Protein AF-A0A547L8T6-F1 (afdb_monomer)

Structure (mmCIF, N/CA/C/O backbone):
data_AF-A0A547L8T6-F1
#
_entry.id   AF-A0A547L8T6-F1
#
loop_
_atom_site.group_PDB
_atom_site.id
_atom_site.type_symbol
_atom_site.label_atom_id
_atom_site.label_alt_id
_atom_site.label_comp_id
_atom_site.label_asym_id
_atom_site.label_entity_id
_atom_site.label_seq_id
_atom_site.pdbx_PDB_ins_code
_atom_site.Cartn_x
_atom_site.Cartn_y
_atom_site.Cartn_z
_atom_site.occupancy
_atom_site.B_iso_or_equiv
_atom_site.auth_seq_id
_atom_site.auth_comp_id
_atom_site.auth_asym_id
_atom_site.auth_atom_id
_atom_site.pdbx_PDB_model_num
ATOM 1 N N . MET A 1 1 ? -23.015 3.301 22.482 1.00 62.00 1 MET A N 1
ATOM 2 C CA . MET A 1 1 ? -23.152 2.912 21.057 1.00 62.00 1 MET A CA 1
ATOM 3 C C . MET A 1 1 ? -22.030 3.479 20.185 1.00 62.00 1 MET A C 1
ATOM 5 O O . MET A 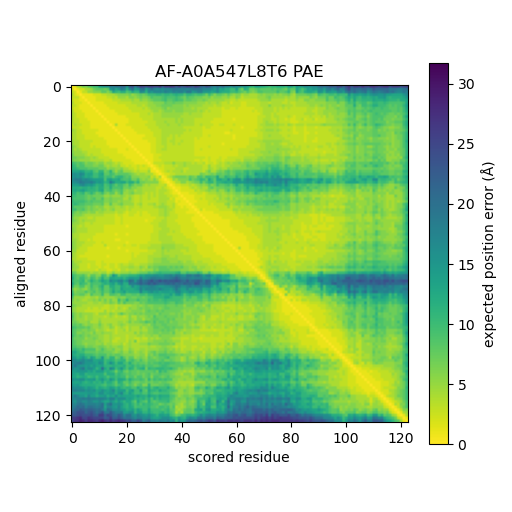1 1 ? -21.343 2.692 19.552 1.00 62.00 1 MET A O 1
ATOM 9 N N . GLN A 1 2 ? -21.755 4.789 20.212 1.00 71.31 2 GLN A N 1
ATOM 10 C CA . GLN A 1 2 ? -20.712 5.435 19.387 1.00 71.31 2 GLN A CA 1
ATOM 11 C C . GLN A 1 2 ? -19.303 4.807 19.501 1.00 71.31 2 GLN A C 1
ATOM 13 O O . GLN A 1 2 ? -18.630 4.615 18.495 1.00 71.31 2 GLN A O 1
ATOM 18 N N . SER A 1 3 ? -18.878 4.412 20.707 1.00 75.69 3 SER A N 1
ATOM 19 C CA . SER A 1 3 ? -17.583 3.739 20.931 1.00 75.69 3 SER A CA 1
ATOM 20 C C . SER A 1 3 ? -17.483 2.360 20.249 1.00 75.69 3 SER A C 1
ATOM 22 O O . SER A 1 3 ? -16.426 2.009 19.729 1.00 75.69 3 SER A O 1
ATOM 24 N N . ILE A 1 4 ? -18.587 1.604 20.189 1.00 82.12 4 ILE A N 1
ATOM 25 C CA . ILE A 1 4 ? -18.638 0.281 19.547 1.00 82.12 4 ILE A CA 1
ATOM 26 C C . ILE A 1 4 ? -18.572 0.443 18.028 1.00 82.12 4 ILE A C 1
ATOM 28 O O . ILE A 1 4 ? -17.769 -0.220 17.383 1.00 82.12 4 ILE A O 1
ATOM 32 N N . VAL A 1 5 ? -19.349 1.377 17.471 1.00 84.81 5 VAL A N 1
ATOM 33 C CA . VAL A 1 5 ? -19.345 1.675 16.028 1.00 84.81 5 VAL A CA 1
ATOM 34 C C . VAL A 1 5 ? -17.949 2.083 15.557 1.00 84.81 5 VAL A C 1
ATOM 36 O O . VAL A 1 5 ? -17.463 1.570 14.555 1.00 84.81 5 VAL A O 1
ATOM 39 N N . LEU A 1 6 ? -17.259 2.943 16.313 1.00 84.75 6 LEU A N 1
ATOM 40 C CA . LEU A 1 6 ? -15.897 3.364 15.975 1.00 84.75 6 LEU A CA 1
ATOM 41 C C . LEU A 1 6 ? -14.875 2.227 16.054 1.00 84.75 6 LEU A C 1
ATOM 43 O O . LEU A 1 6 ? -13.965 2.171 15.232 1.00 84.75 6 LEU A O 1
ATOM 47 N N . ARG A 1 7 ? -15.029 1.301 17.007 1.00 85.06 7 ARG A N 1
ATOM 48 C CA . ARG A 1 7 ? -14.193 0.094 17.078 1.00 85.06 7 ARG A CA 1
ATOM 49 C C . ARG A 1 7 ? -14.421 -0.820 15.882 1.00 85.06 7 ARG A C 1
ATOM 51 O O . ARG A 1 7 ? -13.451 -1.267 15.284 1.00 85.06 7 ARG A O 1
ATOM 58 N N . VAL A 1 8 ? -15.678 -1.055 15.510 1.00 88.75 8 VAL A N 1
ATOM 59 C CA . VAL A 1 8 ? -16.020 -1.855 14.325 1.00 88.75 8 VAL A CA 1
ATOM 60 C C . VAL A 1 8 ? -15.450 -1.209 13.063 1.00 88.75 8 VAL A C 1
ATOM 62 O O . VAL A 1 8 ? -14.827 -1.903 12.270 1.00 88.75 8 VAL A O 1
ATOM 65 N N . ALA A 1 9 ? -15.572 0.112 12.908 1.00 88.38 9 ALA A N 1
ATOM 66 C CA . ALA A 1 9 ? -14.989 0.834 11.778 1.00 88.38 9 ALA A CA 1
ATOM 67 C C . ALA A 1 9 ? -13.454 0.712 11.731 1.00 88.38 9 ALA A C 1
ATOM 69 O O . ALA A 1 9 ? -12.890 0.454 10.670 1.00 88.38 9 ALA A O 1
ATOM 70 N N . ALA A 1 10 ? -12.778 0.839 12.878 1.00 88.06 10 ALA A N 1
ATOM 71 C CA . ALA A 1 10 ? -11.328 0.667 12.971 1.00 88.06 10 ALA A CA 1
ATOM 72 C C . ALA A 1 10 ? -10.890 -0.756 12.590 1.00 88.06 10 ALA A C 1
ATOM 74 O O . ALA A 1 10 ? -9.929 -0.925 11.845 1.00 88.06 10 ALA A O 1
ATOM 75 N N . LEU A 1 11 ? -11.611 -1.775 13.071 1.00 91.31 11 LEU A N 1
ATOM 76 C CA . LEU A 1 11 ? -11.340 -3.178 12.750 1.00 91.31 11 LEU A CA 1
ATOM 77 C C . LEU A 1 11 ? -11.638 -3.502 11.283 1.00 91.31 11 LEU A C 1
ATOM 79 O O . LEU A 1 11 ? -10.874 -4.232 10.660 1.00 91.31 11 LEU A O 1
ATOM 83 N N . ALA A 1 12 ? -12.701 -2.933 10.715 1.00 93.06 12 ALA A N 1
ATOM 84 C CA . ALA A 1 12 ? -13.013 -3.073 9.297 1.00 93.06 12 ALA A CA 1
ATOM 85 C C . ALA A 1 12 ? -11.906 -2.462 8.425 1.00 93.06 12 ALA A C 1
ATOM 87 O O . ALA A 1 12 ? -11.436 -3.106 7.489 1.00 93.06 12 ALA A O 1
ATOM 88 N N . TRP A 1 13 ? -11.431 -1.260 8.770 1.00 92.56 13 TRP A N 1
ATOM 89 C CA . TRP A 1 13 ? -10.307 -0.628 8.077 1.00 92.56 13 TRP A CA 1
ATOM 90 C C . TRP A 1 13 ? -9.004 -1.420 8.229 1.00 92.56 13 TRP A C 1
ATOM 92 O O . TRP A 1 13 ? -8.256 -1.574 7.261 1.00 92.56 13 TRP A O 1
ATOM 102 N N . ALA A 1 14 ? -8.744 -1.959 9.423 1.00 92.69 14 ALA A N 1
ATOM 103 C CA . ALA A 1 14 ? -7.605 -2.832 9.672 1.00 92.69 14 ALA A CA 1
ATOM 104 C C . ALA A 1 14 ? -7.661 -4.086 8.791 1.00 92.69 14 ALA A C 1
ATOM 106 O O . ALA A 1 14 ? -6.695 -4.384 8.095 1.00 92.69 14 ALA A O 1
ATOM 107 N N . GLY A 1 15 ? -8.806 -4.775 8.769 1.00 93.12 15 GLY A N 1
ATOM 108 C CA . GLY A 1 15 ? -9.024 -5.954 7.934 1.00 93.12 15 GLY A CA 1
ATOM 109 C C . GLY A 1 15 ? -8.835 -5.656 6.448 1.00 93.12 15 GLY A C 1
ATOM 110 O O . GLY A 1 15 ? -8.110 -6.381 5.773 1.00 93.12 15 GLY A O 1
ATOM 111 N N . LEU A 1 16 ? -9.406 -4.551 5.957 1.00 94.12 16 LEU A N 1
ATOM 112 C CA . LEU A 1 16 ? -9.233 -4.113 4.572 1.00 94.12 16 LEU A CA 1
ATOM 113 C C . LEU A 1 16 ? -7.762 -3.819 4.243 1.00 94.12 16 LEU A C 1
ATOM 115 O O . LEU A 1 16 ? -7.265 -4.279 3.220 1.00 94.12 16 LEU A O 1
ATOM 119 N N . SER A 1 17 ? -7.057 -3.090 5.113 1.00 91.62 17 SER A N 1
ATOM 120 C CA . SER A 1 17 ? -5.642 -2.747 4.911 1.00 91.62 17 SER A CA 1
ATOM 121 C C . SER A 1 17 ? -4.757 -3.996 4.880 1.00 91.62 17 SER A C 1
ATOM 123 O O . SER A 1 17 ? -3.884 -4.115 4.026 1.00 91.62 17 SER A O 1
ATOM 125 N N . LEU A 1 18 ? -5.003 -4.956 5.777 1.00 93.62 18 LEU A N 1
ATOM 126 C CA . LEU A 1 18 ? -4.267 -6.222 5.807 1.00 93.62 18 LEU A CA 1
ATOM 127 C C . LEU A 1 18 ? -4.545 -7.068 4.561 1.00 93.62 18 LEU A C 1
ATOM 129 O O . LEU A 1 18 ? -3.608 -7.602 3.973 1.00 93.62 18 LEU A O 1
ATOM 133 N N . LEU A 1 19 ? -5.809 -7.159 4.135 1.00 95.56 19 LEU A N 1
ATOM 134 C CA . LEU A 1 19 ? -6.187 -7.885 2.922 1.00 95.56 19 LEU A CA 1
ATOM 135 C C . LEU A 1 19 ? -5.522 -7.278 1.680 1.00 95.56 19 LEU A C 1
ATOM 137 O O . LEU A 1 19 ? -4.939 -8.010 0.884 1.00 95.56 19 LEU A O 1
ATOM 141 N N . LEU A 1 20 ? -5.573 -5.949 1.539 1.00 92.62 20 LEU A N 1
ATOM 142 C CA . LEU A 1 20 ? -4.917 -5.232 0.444 1.00 92.62 20 LEU A CA 1
ATOM 143 C C . LEU A 1 20 ? -3.407 -5.453 0.460 1.00 92.62 20 LEU A C 1
ATOM 145 O O . LEU A 1 20 ? -2.839 -5.769 -0.579 1.00 92.62 20 LEU A O 1
ATOM 149 N N . ALA A 1 21 ? -2.765 -5.352 1.625 1.00 92.75 21 ALA A N 1
ATOM 150 C CA . ALA A 1 21 ? -1.333 -5.596 1.742 1.00 92.75 21 ALA A CA 1
ATOM 151 C C . ALA A 1 21 ? -0.961 -7.016 1.289 1.00 92.75 21 ALA A C 1
ATOM 153 O O . ALA A 1 21 ? -0.033 -7.173 0.500 1.00 92.75 21 ALA A O 1
ATOM 154 N N . VAL A 1 22 ? -1.701 -8.039 1.733 1.00 93.94 22 VAL A N 1
ATOM 155 C CA . VAL A 1 22 ? -1.477 -9.431 1.306 1.00 93.94 22 VAL A CA 1
ATOM 156 C C . VAL A 1 22 ? -1.643 -9.570 -0.204 1.00 93.94 22 VAL A C 1
ATOM 158 O O . VAL A 1 22 ? -0.756 -10.113 -0.858 1.00 93.94 22 VAL A O 1
ATOM 161 N N . LEU A 1 23 ? -2.735 -9.045 -0.763 1.00 93.44 23 LEU A N 1
ATOM 162 C CA . LEU A 1 23 ? -2.994 -9.098 -2.202 1.00 93.44 23 LEU A CA 1
ATOM 163 C C . LEU A 1 23 ? -1.867 -8.422 -2.995 1.00 93.44 23 LEU A C 1
ATOM 165 O O . LEU A 1 23 ? -1.379 -8.975 -3.977 1.00 93.44 23 LEU A O 1
ATOM 169 N N . TRP A 1 24 ? -1.383 -7.274 -2.521 1.00 91.56 24 TRP A N 1
ATOM 170 C CA . TRP A 1 24 ? -0.288 -6.558 -3.167 1.00 91.56 24 TRP A CA 1
ATOM 171 C C . TRP A 1 24 ? 1.047 -7.288 -3.076 1.00 91.56 24 TRP A C 1
ATOM 173 O O . TRP A 1 24 ? 1.789 -7.297 -4.056 1.00 91.56 24 TRP A O 1
ATOM 183 N N . PHE A 1 25 ? 1.356 -7.920 -1.943 1.00 91.25 25 PHE A N 1
ATOM 184 C CA . PHE A 1 25 ? 2.562 -8.737 -1.807 1.00 91.25 25 PHE A CA 1
ATOM 185 C C . PHE A 1 25 ? 2.525 -9.976 -2.699 1.00 91.25 25 PHE A C 1
ATOM 187 O O . PHE A 1 25 ? 3.554 -10.316 -3.278 1.00 91.25 25 PHE A O 1
ATOM 194 N N . VAL A 1 26 ? 1.365 -10.627 -2.835 1.00 91.69 26 VAL A N 1
ATOM 195 C CA . VAL A 1 26 ? 1.201 -11.767 -3.748 1.00 91.69 26 VAL A CA 1
ATOM 196 C C . VAL A 1 26 ? 1.461 -11.325 -5.182 1.00 91.69 26 VAL A C 1
ATOM 198 O O . VAL A 1 26 ? 2.289 -11.925 -5.855 1.00 91.69 26 VAL A O 1
ATOM 201 N N . GLU A 1 27 ? 0.825 -10.248 -5.637 1.00 87.62 27 GLU A N 1
ATOM 202 C CA . GLU A 1 27 ? 1.023 -9.753 -7.002 1.00 87.62 27 GLU A CA 1
ATOM 203 C C . GLU A 1 27 ? 2.469 -9.328 -7.269 1.00 87.62 27 GLU A C 1
ATOM 205 O O . GLU A 1 27 ? 3.020 -9.688 -8.304 1.00 87.62 27 GLU A O 1
ATOM 210 N N . LEU A 1 28 ? 3.112 -8.630 -6.326 1.00 87.25 28 LEU A N 1
ATOM 211 C CA . LEU A 1 28 ? 4.531 -8.277 -6.440 1.00 87.25 28 LEU A CA 1
ATOM 212 C C . LEU A 1 28 ? 5.433 -9.520 -6.472 1.00 87.25 28 LEU A C 1
ATOM 214 O O . LEU A 1 28 ? 6.429 -9.530 -7.188 1.00 87.25 28 LEU A O 1
ATOM 218 N N . GLY A 1 29 ? 5.075 -10.574 -5.736 1.00 84.94 29 GLY A N 1
ATOM 219 C CA . GLY A 1 29 ? 5.783 -11.856 -5.750 1.00 84.94 29 GLY A CA 1
ATOM 220 C C . GLY A 1 29 ? 5.581 -12.673 -7.030 1.00 84.94 29 GLY A C 1
ATOM 221 O O . GLY A 1 29 ? 6.386 -13.555 -7.311 1.00 84.94 29 GLY A O 1
ATOM 222 N N . MET A 1 30 ? 4.538 -12.373 -7.808 1.00 86.00 30 MET A N 1
ATOM 223 C CA . MET A 1 30 ? 4.250 -13.011 -9.098 1.00 86.00 30 MET A CA 1
ATOM 224 C C . MET A 1 30 ? 4.857 -12.253 -10.290 1.00 86.00 30 MET A C 1
ATOM 226 O O . MET A 1 30 ? 4.738 -12.710 -11.426 1.00 86.00 30 MET A O 1
ATOM 230 N N . VAL A 1 31 ? 5.511 -11.107 -10.063 1.00 84.88 31 VAL A N 1
ATOM 231 C CA . VAL A 1 31 ? 6.181 -10.345 -11.126 1.00 84.88 31 VAL A CA 1
ATOM 232 C C . VAL A 1 31 ? 7.301 -11.186 -11.740 1.00 84.88 31 VAL A C 1
ATOM 234 O O . VAL A 1 31 ? 8.213 -11.631 -11.046 1.00 84.88 31 VAL A O 1
ATOM 237 N N . GLY A 1 32 ? 7.236 -11.382 -13.058 1.00 78.75 32 GL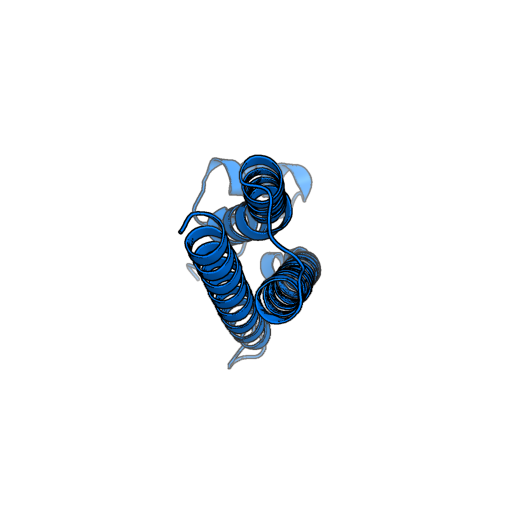Y A N 1
ATOM 238 C CA . GLY A 1 32 ? 8.171 -12.225 -13.803 1.00 78.75 32 GLY A CA 1
ATOM 239 C C . GLY A 1 32 ? 7.898 -13.724 -13.693 1.00 78.75 32 GLY A C 1
ATOM 240 O O . GLY A 1 32 ? 8.737 -14.515 -14.098 1.00 78.75 32 GLY A O 1
ATOM 241 N N . PHE A 1 33 ? 6.760 -14.159 -13.155 1.00 81.25 33 PHE A N 1
ATOM 242 C CA . PHE A 1 33 ? 6.333 -15.552 -13.282 1.00 81.25 33 PHE A CA 1
ATOM 243 C C . PHE A 1 33 ? 5.503 -15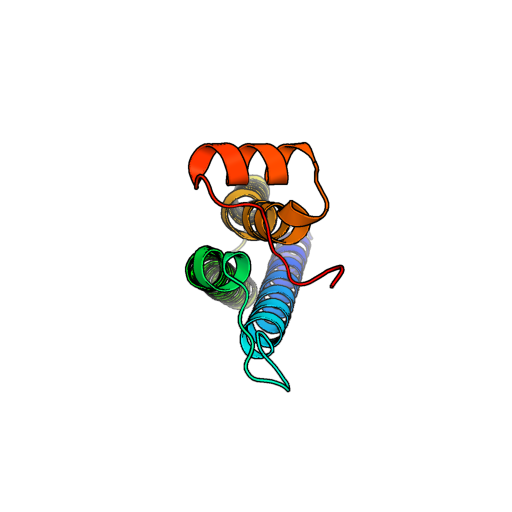.743 -14.566 1.00 81.25 33 PHE A C 1
ATOM 245 O O . PHE A 1 33 ? 4.612 -14.928 -14.811 1.00 81.25 33 PHE A O 1
ATOM 252 N N . PRO A 1 34 ? 5.691 -16.831 -15.348 1.00 80.25 34 PRO A N 1
ATOM 253 C CA . PRO A 1 34 ? 6.585 -17.980 -15.120 1.00 80.25 34 PRO A CA 1
ATOM 254 C C . PRO A 1 34 ? 7.954 -17.910 -15.820 1.00 80.25 34 PRO A C 1
ATOM 256 O O . PRO A 1 34 ? 8.814 -18.747 -15.554 1.00 80.25 34 PRO A O 1
ATOM 259 N N . ASP A 1 35 ? 8.146 -16.975 -16.743 1.00 82.50 35 ASP A N 1
ATOM 260 C CA . ASP A 1 35 ? 9.276 -16.908 -17.682 1.00 82.50 35 ASP A CA 1
ATOM 261 C C . ASP A 1 35 ? 10.518 -16.183 -17.130 1.00 82.50 35 ASP A C 1
ATOM 263 O O . ASP A 1 35 ? 11.584 -16.198 -17.747 1.00 82.50 35 ASP A O 1
ATOM 267 N N . GLY A 1 36 ? 10.405 -15.569 -15.955 1.00 81.00 36 GLY A N 1
ATOM 268 C CA . GLY A 1 36 ? 11.444 -14.757 -15.326 1.00 81.00 36 GLY A CA 1
ATOM 269 C C . GLY A 1 36 ? 11.534 -13.337 -15.886 1.00 81.00 36 GLY A C 1
ATOM 270 O O . GLY A 1 36 ? 12.428 -12.588 -15.476 1.00 81.00 36 GLY A O 1
ATOM 271 N N . HIS A 1 37 ? 10.664 -12.948 -16.826 1.00 82.81 37 HIS A N 1
ATOM 272 C CA . HIS A 1 37 ? 10.784 -11.664 -17.504 1.00 82.81 37 HIS A CA 1
ATOM 273 C C . HIS A 1 37 ? 10.182 -10.530 -16.666 1.00 82.81 37 HIS A C 1
ATOM 275 O O . HIS A 1 37 ? 8.977 -10.448 -16.449 1.00 82.81 37 HIS A O 1
ATOM 281 N N . VAL A 1 38 ? 11.037 -9.619 -16.196 1.00 82.44 38 VAL A N 1
ATOM 282 C CA . VAL A 1 38 ? 10.621 -8.435 -15.434 1.00 82.44 38 VAL A CA 1
ATOM 283 C C . VAL A 1 38 ? 10.777 -7.202 -16.309 1.00 82.44 38 VAL A C 1
ATOM 285 O O . VAL A 1 38 ? 11.903 -6.835 -16.662 1.00 82.44 38 VAL A O 1
ATOM 288 N N . THR A 1 39 ? 9.658 -6.544 -16.605 1.00 82.31 39 THR A N 1
ATOM 289 C CA . THR A 1 39 ? 9.628 -5.347 -17.448 1.00 82.31 39 THR A CA 1
ATOM 290 C C . THR A 1 39 ? 10.396 -4.180 -16.807 1.00 82.31 39 THR A C 1
ATOM 292 O O . THR A 1 39 ? 10.522 -4.109 -15.573 1.00 82.31 39 THR A O 1
ATOM 295 N N . PRO A 1 40 ? 10.919 -3.228 -17.605 1.00 81.94 40 PRO A N 1
ATOM 296 C CA . PRO A 1 40 ? 11.607 -2.045 -17.081 1.00 81.94 40 PRO A CA 1
ATOM 297 C C . PRO A 1 40 ? 10.736 -1.238 -16.107 1.00 81.94 40 PRO A C 1
ATOM 299 O O . PRO A 1 40 ? 11.220 -0.771 -15.067 1.00 81.94 40 PRO A O 1
ATOM 302 N N . PH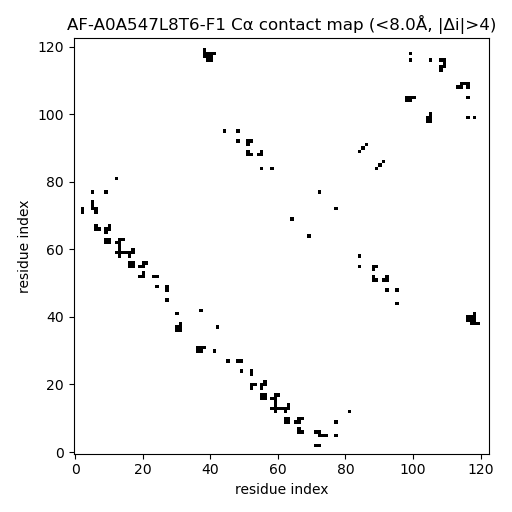E A 1 41 ? 9.434 -1.143 -16.397 1.00 82.25 41 PHE A N 1
ATOM 303 C CA . PHE A 1 41 ? 8.459 -0.497 -15.526 1.00 82.25 41 PHE A CA 1
ATOM 304 C C . PHE A 1 41 ? 8.341 -1.212 -14.174 1.00 82.25 41 PHE A C 1
ATOM 306 O O . PHE A 1 41 ? 8.463 -0.571 -13.124 1.00 82.25 41 PHE A O 1
ATOM 313 N N . ALA A 1 42 ? 8.175 -2.540 -14.178 1.00 83.06 42 ALA A N 1
ATOM 314 C CA . ALA A 1 42 ? 8.055 -3.334 -12.956 1.00 83.06 42 ALA A CA 1
ATOM 315 C C . ALA A 1 42 ? 9.338 -3.295 -12.111 1.00 83.06 42 ALA A C 1
ATOM 317 O O . ALA A 1 42 ? 9.274 -3.192 -10.885 1.00 83.06 42 ALA A O 1
ATOM 318 N N . ARG A 1 43 ? 10.515 -3.285 -12.750 1.00 84.88 43 ARG A N 1
ATOM 319 C CA . ARG A 1 43 ? 11.804 -3.145 -12.053 1.00 84.88 43 ARG A CA 1
ATOM 320 C C . ARG A 1 43 ? 11.933 -1.796 -11.342 1.00 84.88 43 ARG A C 1
ATOM 322 O O . ARG A 1 43 ? 12.469 -1.734 -10.238 1.00 84.88 43 ARG A O 1
ATOM 329 N N . THR A 1 44 ? 11.445 -0.729 -11.968 1.00 83.88 44 THR A N 1
ATOM 330 C CA . THR A 1 44 ? 11.568 0.639 -11.442 1.00 83.88 44 THR A CA 1
ATOM 331 C C . THR A 1 44 ? 10.535 0.924 -10.351 1.00 83.88 44 THR A C 1
ATOM 333 O O . THR A 1 44 ? 10.852 1.536 -9.332 1.00 83.88 44 THR A O 1
ATOM 336 N N . THR A 1 45 ? 9.298 0.462 -10.535 1.00 85.38 45 THR A N 1
ATOM 337 C CA . THR A 1 45 ? 8.185 0.726 -9.606 1.00 85.38 45 THR A CA 1
ATOM 338 C C . THR A 1 45 ? 8.063 -0.302 -8.481 1.00 85.38 45 THR A C 1
ATOM 340 O O . THR A 1 45 ? 7.512 0.018 -7.427 1.00 85.38 45 THR A O 1
ATOM 343 N N . GLY A 1 46 ? 8.625 -1.502 -8.649 1.00 86.00 46 GLY A N 1
ATOM 344 C CA . GLY A 1 46 ? 8.580 -2.591 -7.671 1.00 86.00 46 GLY A CA 1
ATOM 345 C C . GLY A 1 46 ? 9.015 -2.188 -6.255 1.00 86.00 46 GLY A C 1
ATOM 346 O O . GLY A 1 46 ? 8.235 -2.384 -5.321 1.00 86.00 46 GLY A O 1
ATOM 347 N N . PRO A 1 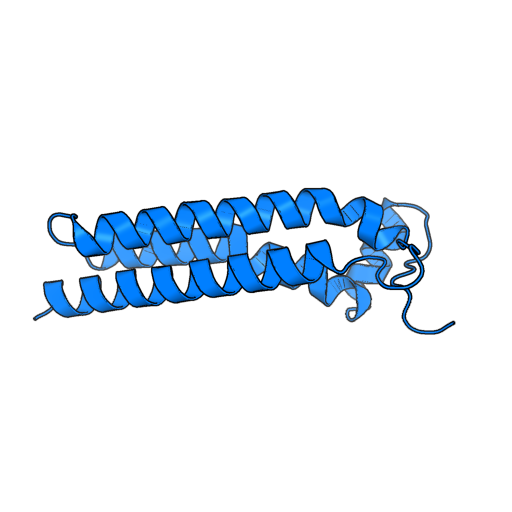47 ? 10.196 -1.567 -6.054 1.00 89.69 47 PRO A N 1
ATOM 348 C CA . PRO A 1 47 ? 10.640 -1.138 -4.726 1.00 89.69 47 PRO A CA 1
ATOM 349 C C . PRO A 1 47 ? 9.663 -0.167 -4.052 1.00 89.69 47 PRO A C 1
ATOM 351 O O . PRO A 1 47 ? 9.350 -0.322 -2.872 1.00 89.69 47 PRO A O 1
ATOM 354 N N . LEU A 1 48 ? 9.132 0.801 -4.807 1.00 88.38 48 LEU A N 1
ATOM 355 C CA . LEU A 1 48 ? 8.144 1.757 -4.305 1.00 88.38 48 LEU A CA 1
ATOM 356 C C . LEU A 1 48 ? 6.853 1.043 -3.883 1.00 88.38 48 LEU A C 1
ATOM 358 O O . LEU A 1 48 ? 6.340 1.290 -2.792 1.00 88.38 48 LEU A O 1
ATOM 362 N N . LEU A 1 49 ? 6.355 0.125 -4.712 1.00 89.56 49 LEU A N 1
ATOM 363 C CA . LEU A 1 49 ? 5.156 -0.658 -4.414 1.00 89.56 49 LEU A CA 1
ATOM 364 C C . LEU A 1 49 ? 5.348 -1.567 -3.188 1.00 89.56 49 LEU A C 1
ATOM 366 O O . LEU A 1 49 ? 4.430 -1.678 -2.377 1.00 89.56 49 LEU A O 1
ATOM 370 N N . HIS A 1 50 ? 6.534 -2.148 -2.983 1.00 91.56 50 HIS A N 1
ATOM 371 C CA . HIS A 1 50 ? 6.856 -2.898 -1.761 1.00 91.56 50 HIS A CA 1
ATOM 372 C C . HIS A 1 50 ? 6.860 -2.012 -0.508 1.00 91.56 50 HIS A C 1
ATOM 374 O O . HIS A 1 50 ? 6.348 -2.415 0.542 1.00 91.56 50 HIS A O 1
ATOM 380 N N . VAL A 1 51 ? 7.399 -0.792 -0.602 1.00 92.88 51 VAL A N 1
ATOM 381 C CA . VAL A 1 51 ? 7.361 0.175 0.506 1.00 92.88 51 VAL A CA 1
ATOM 382 C C . VAL A 1 51 ? 5.916 0.562 0.825 1.00 92.88 51 VAL A C 1
ATOM 384 O O . VAL A 1 51 ? 5.518 0.529 1.987 1.00 92.88 51 VAL A O 1
ATOM 387 N N . LEU A 1 52 ? 5.092 0.842 -0.184 1.00 91.31 52 LEU A N 1
ATOM 388 C CA . LEU A 1 52 ? 3.683 1.185 0.028 1.00 91.31 52 LEU A CA 1
ATOM 389 C C . LEU A 1 52 ? 2.870 0.006 0.589 1.00 91.31 52 LEU A C 1
ATOM 391 O O . LEU A 1 52 ? 2.046 0.199 1.487 1.00 91.31 52 LEU A O 1
ATOM 395 N N . ALA A 1 53 ? 3.130 -1.219 0.126 1.00 91.69 53 ALA A N 1
ATOM 396 C CA . ALA A 1 53 ? 2.488 -2.425 0.646 1.00 91.69 53 ALA A CA 1
ATOM 397 C C . ALA A 1 53 ? 2.883 -2.717 2.100 1.00 91.69 53 ALA A C 1
ATOM 399 O O . ALA A 1 53 ? 2.018 -3.012 2.928 1.00 91.69 53 ALA A O 1
ATOM 400 N N . SER A 1 54 ? 4.162 -2.559 2.450 1.00 91.50 54 SER A N 1
ATOM 401 C CA . SER A 1 54 ? 4.616 -2.694 3.841 1.00 91.50 54 SER A CA 1
ATOM 402 C C . SER A 1 54 ? 4.050 -1.593 4.744 1.00 91.50 54 SER A C 1
ATOM 404 O O . SER A 1 54 ? 3.608 -1.891 5.854 1.00 91.50 54 SER A O 1
ATOM 406 N N . ALA A 1 55 ? 3.955 -0.349 4.266 1.00 92.00 55 ALA A N 1
ATOM 407 C CA . ALA A 1 55 ? 3.296 0.735 4.993 1.00 92.00 55 ALA A CA 1
ATOM 408 C C . ALA A 1 55 ? 1.806 0.433 5.241 1.00 92.00 55 ALA A C 1
ATOM 410 O O . ALA A 1 55 ? 1.316 0.617 6.358 1.00 92.00 55 ALA A O 1
ATOM 411 N N . CYS A 1 56 ? 1.100 -0.100 4.238 1.00 92.69 56 CYS A N 1
ATOM 412 C CA . CYS A 1 56 ? -0.294 -0.530 4.369 1.00 92.69 56 CYS A CA 1
ATOM 413 C C . CYS A 1 56 ? -0.453 -1.659 5.403 1.00 92.69 56 CYS A C 1
ATOM 415 O O . CYS A 1 56 ? -1.355 -1.605 6.243 1.00 92.69 56 CYS A O 1
ATOM 417 N N . LEU A 1 57 ? 0.470 -2.628 5.414 1.00 93.31 57 LEU A N 1
ATOM 418 C CA . LEU A 1 57 ? 0.505 -3.708 6.403 1.00 93.31 57 LEU A CA 1
ATOM 419 C C . LEU A 1 57 ? 0.69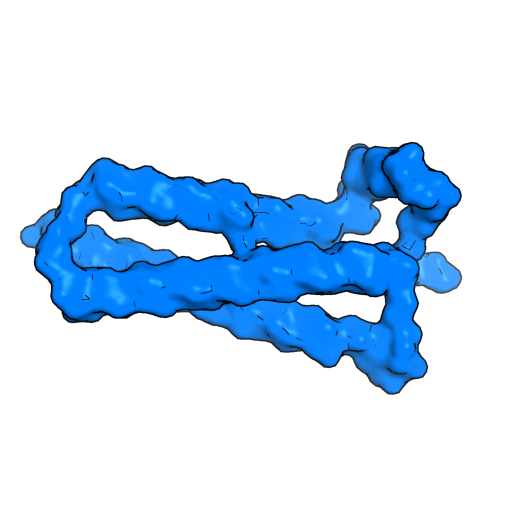7 -3.170 7.828 1.00 93.31 57 LEU A C 1
ATOM 421 O O . LEU A 1 57 ? -0.092 -3.486 8.719 1.00 93.31 57 LEU A O 1
ATOM 425 N N . ILE A 1 58 ? 1.721 -2.335 8.041 1.00 93.31 58 ILE A N 1
ATOM 426 C CA . ILE A 1 58 ? 2.040 -1.738 9.350 1.00 93.31 58 ILE A CA 1
ATOM 427 C C . ILE A 1 58 ? 0.841 -0.947 9.875 1.00 93.31 58 ILE A C 1
ATOM 429 O O . ILE A 1 58 ? 0.457 -1.075 11.038 1.00 93.31 58 ILE A O 1
ATOM 433 N N . GLN A 1 59 ? 0.213 -0.158 9.010 1.00 92.00 59 GLN A N 1
ATOM 434 C CA . GLN A 1 59 ? -0.975 0.607 9.348 1.00 92.00 59 GLN A CA 1
ATOM 435 C C . GLN A 1 59 ? -2.172 -0.294 9.682 1.00 92.00 59 GLN A C 1
ATOM 437 O O . GLN A 1 59 ? -2.879 -0.035 10.659 1.00 92.00 59 GLN A O 1
ATOM 442 N N . GLY A 1 60 ? -2.399 -1.360 8.911 1.00 90.31 60 GLY A N 1
ATOM 443 C CA . GLY A 1 60 ? -3.435 -2.350 9.199 1.00 90.31 60 GLY A CA 1
ATOM 444 C C . GLY A 1 60 ? -3.248 -2.979 10.580 1.00 90.31 60 GLY A C 1
ATOM 445 O O . GLY A 1 60 ? -4.184 -3.000 11.381 1.00 90.31 60 GLY A O 1
ATOM 446 N N . LEU A 1 61 ? -2.018 -3.385 10.910 1.00 93.12 61 LEU A N 1
ATOM 447 C CA . LEU A 1 61 ? -1.657 -3.897 12.236 1.00 93.12 61 LEU A CA 1
ATOM 448 C C . LEU A 1 61 ? -1.860 -2.846 13.335 1.00 93.12 61 LEU A C 1
ATOM 450 O O . LEU A 1 61 ? -2.375 -3.165 14.407 1.00 93.12 61 LEU A O 1
ATOM 454 N N . TYR A 1 62 ? -1.515 -1.584 13.073 1.00 90.88 62 TYR A N 1
ATOM 455 C CA . TYR A 1 62 ? -1.741 -0.487 14.013 1.00 90.88 62 TYR A CA 1
ATOM 456 C C . TYR A 1 62 ? -3.230 -0.317 14.346 1.00 90.88 62 TYR A C 1
ATOM 458 O O . TYR A 1 62 ? -3.597 -0.283 15.527 1.00 90.88 62 TYR A O 1
ATOM 466 N N . PHE A 1 63 ? -4.102 -0.248 13.334 1.00 90.88 63 PHE A N 1
ATOM 467 C CA . PHE A 1 63 ? -5.546 -0.125 13.552 1.00 90.88 63 PHE A CA 1
ATOM 468 C C . PHE A 1 63 ? -6.146 -1.380 14.186 1.00 90.88 63 PHE A C 1
ATOM 470 O O . PHE A 1 63 ? -7.048 -1.250 15.014 1.00 90.88 63 PHE A O 1
ATOM 477 N N . LEU A 1 64 ? -5.615 -2.567 13.879 1.00 91.25 64 LEU A N 1
ATOM 478 C CA . LEU A 1 64 ? -6.017 -3.816 14.523 1.00 91.25 64 LEU A CA 1
ATOM 479 C C . LEU A 1 64 ? -5.712 -3.774 16.027 1.00 91.25 64 LEU A C 1
ATOM 481 O O . LEU A 1 64 ? -6.615 -3.925 16.850 1.00 91.25 64 LEU A O 1
ATOM 485 N N . CYS A 1 65 ? -4.463 -3.476 16.396 1.00 88.19 65 CYS A N 1
ATOM 486 C CA . CYS A 1 65 ? -4.033 -3.359 17.790 1.00 88.19 65 CYS A CA 1
ATOM 487 C C . CYS A 1 65 ? -4.817 -2.275 18.538 1.00 88.19 65 CYS A C 1
ATOM 489 O O . CYS A 1 65 ? -5.269 -2.487 19.666 1.00 88.19 65 CYS A O 1
ATOM 491 N N . ARG A 1 66 ? -5.033 -1.115 17.908 1.00 85.50 66 ARG A N 1
ATOM 492 C CA . ARG A 1 66 ? -5.838 -0.032 18.486 1.00 85.50 66 ARG A CA 1
ATOM 493 C C . ARG A 1 66 ? -7.306 -0.429 18.633 1.00 85.50 66 ARG A C 1
ATOM 495 O O . ARG A 1 66 ? -7.913 -0.073 19.637 1.00 85.50 66 ARG A O 1
ATOM 502 N N . GLY A 1 67 ? -7.880 -1.147 17.671 1.00 85.44 67 GLY A N 1
ATOM 503 C CA . GLY A 1 67 ? -9.268 -1.610 17.707 1.00 85.44 67 GLY A CA 1
ATOM 504 C C . GLY A 1 67 ? -9.526 -2.615 18.830 1.00 85.44 67 GLY A C 1
ATOM 505 O O . GLY A 1 67 ? -10.548 -2.516 19.512 1.00 85.44 67 GLY A O 1
ATOM 506 N N . LEU A 1 68 ? -8.574 -3.528 19.053 1.00 87.12 68 LEU A N 1
ATOM 507 C CA . LEU A 1 68 ? -8.651 -4.586 20.064 1.00 87.12 68 LEU A CA 1
ATOM 508 C C . LEU A 1 68 ? -8.327 -4.087 21.482 1.00 87.12 68 LEU A C 1
ATOM 510 O O . LEU A 1 68 ? -9.079 -4.359 22.417 1.00 87.12 68 LEU A O 1
ATOM 514 N N . PHE A 1 69 ? -7.233 -3.334 21.648 1.00 84.56 69 PHE A N 1
ATOM 515 C CA . PHE A 1 69 ? -6.688 -2.972 22.967 1.00 84.56 69 PHE A CA 1
ATOM 516 C C . PHE A 1 69 ? -6.844 -1.487 23.331 1.00 84.56 69 PHE A C 1
ATOM 518 O O . PHE A 1 69 ? -6.583 -1.086 24.467 1.00 84.56 69 PHE A O 1
ATOM 525 N N . GLY A 1 70 ? -7.257 -0.635 22.391 1.00 72.88 70 GLY A N 1
ATOM 526 C CA . GLY A 1 70 ? -7.336 0.808 22.602 1.00 72.88 70 GLY A CA 1
ATOM 527 C C . GLY A 1 70 ? -8.463 1.235 23.547 1.00 72.88 70 GLY A C 1
ATOM 528 O O . GLY A 1 70 ? -9.618 0.800 23.440 1.00 72.88 70 GLY A O 1
ATOM 529 N N . LYS A 1 71 ? -8.146 2.176 24.447 1.00 68.31 71 LYS A N 1
ATOM 530 C CA . LYS A 1 71 ? -9.162 3.000 25.124 1.00 68.31 71 LYS A CA 1
ATOM 531 C C . LYS A 1 71 ? -9.859 3.883 24.079 1.00 68.31 71 LYS A C 1
ATOM 533 O O . LYS A 1 71 ? -9.229 4.274 23.103 1.00 68.31 71 LYS A O 1
ATOM 538 N N . GLY A 1 72 ? -11.166 4.093 24.270 1.00 66.00 72 GLY A N 1
ATOM 539 C CA . GLY A 1 72 ? -12.143 4.521 23.256 1.00 66.00 72 GLY A CA 1
ATOM 540 C C . GLY A 1 72 ? -11.685 5.579 22.243 1.00 66.00 72 GLY A C 1
ATOM 541 O O . GLY A 1 72 ? -10.894 6.468 22.539 1.00 66.00 72 GLY A O 1
ATOM 542 N N . PHE A 1 73 ? -12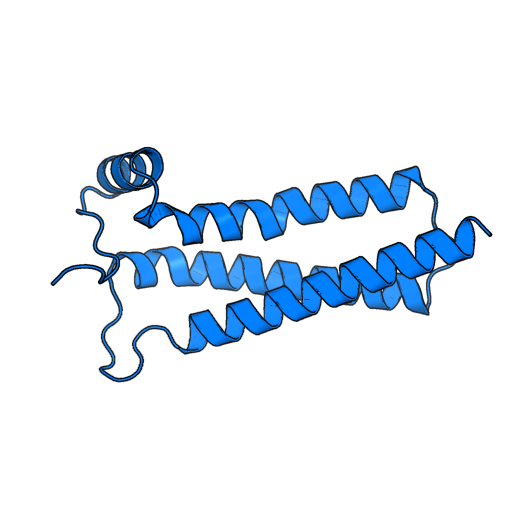.224 5.483 21.029 1.00 70.31 73 PHE A N 1
ATOM 543 C CA . PHE A 1 73 ? -11.885 6.365 19.916 1.00 70.31 73 PHE A CA 1
ATOM 544 C C . PHE A 1 73 ? -12.720 7.647 19.917 1.00 70.31 73 PHE A C 1
ATOM 546 O O . PHE A 1 73 ? -13.931 7.608 20.131 1.00 70.31 73 PHE A O 1
ATOM 553 N N . GLY A 1 74 ? -12.081 8.774 19.603 1.00 74.69 74 GLY A N 1
ATOM 554 C CA . GLY A 1 74 ? -12.779 9.978 19.156 1.00 74.69 74 GLY A CA 1
ATOM 555 C C . GLY A 1 74 ? -13.139 9.857 17.674 1.00 74.69 74 GLY A C 1
ATOM 556 O O . GLY A 1 74 ? -12.310 9.418 16.879 1.00 74.69 74 GLY A O 1
ATOM 557 N N . LEU A 1 75 ? -14.358 10.259 17.303 1.00 76.19 75 LEU A N 1
ATOM 558 C CA . LEU A 1 75 ? -14.880 10.131 15.934 1.00 76.19 75 LEU A CA 1
ATOM 559 C C . LEU A 1 75 ? -14.002 10.873 14.907 1.00 76.19 75 LEU A C 1
ATOM 561 O O . LEU A 1 75 ? -13.573 10.286 13.918 1.00 76.19 75 LEU A O 1
ATOM 565 N N . LEU A 1 76 ? -13.668 12.135 15.201 1.00 77.56 76 LEU A N 1
ATOM 566 C CA . LEU A 1 76 ? -12.784 12.968 14.377 1.00 77.56 76 LEU A CA 1
ATOM 567 C C . LEU A 1 76 ? -11.365 12.399 14.288 1.00 77.56 76 LEU A C 1
ATOM 569 O O . LEU A 1 76 ? -10.796 12.351 13.206 1.00 77.56 76 LEU A O 1
ATOM 573 N N . GLY A 1 77 ? -10.809 11.921 15.404 1.00 82.44 77 GLY A N 1
ATOM 574 C CA . GLY A 1 77 ? -9.454 11.369 15.431 1.00 82.44 77 GLY A CA 1
ATOM 575 C C . GLY A 1 77 ? -9.317 10.108 14.579 1.00 82.44 77 GLY A C 1
ATOM 576 O O . GLY A 1 77 ? -8.376 10.001 13.800 1.00 82.44 77 GLY A O 1
ATOM 577 N N . LEU A 1 78 ? -10.274 9.178 14.680 1.00 81.44 78 LEU A N 1
ATOM 578 C CA . LEU A 1 78 ? -10.264 7.955 13.874 1.00 81.44 78 LEU A CA 1
ATOM 579 C C . LEU A 1 78 ? -10.465 8.268 12.385 1.00 81.44 78 LEU A C 1
ATOM 581 O O . LEU A 1 78 ? -9.715 7.766 11.553 1.00 81.44 78 LEU A O 1
ATOM 585 N N . GLY A 1 79 ? -11.448 9.111 12.052 1.00 83.94 79 GLY A N 1
ATOM 586 C CA . GLY A 1 79 ? -11.742 9.460 10.661 1.00 83.94 79 GLY A CA 1
ATOM 587 C C . GLY A 1 79 ? -10.553 10.116 9.959 1.00 83.94 79 GLY A C 1
ATOM 588 O O . GLY A 1 79 ? -10.199 9.724 8.851 1.00 83.94 79 GLY A O 1
ATOM 589 N N . LEU A 1 80 ? -9.881 11.054 10.629 1.00 87.25 80 LEU A N 1
ATOM 590 C CA . LEU A 1 80 ? -8.722 11.757 10.074 1.00 87.25 80 LEU A CA 1
ATOM 591 C C . LEU A 1 80 ? -7.507 10.829 9.942 1.00 87.25 80 LEU A C 1
ATOM 593 O O . LEU A 1 80 ? -6.798 10.889 8.941 1.00 87.25 80 LEU A O 1
ATOM 597 N N . GLN A 1 81 ? -7.310 9.913 10.900 1.00 85.62 81 GLN A N 1
ATOM 598 C CA . GLN A 1 81 ? -6.282 8.875 10.798 1.00 85.62 81 GLN A CA 1
ATOM 599 C C . GLN A 1 81 ? -6.531 7.945 9.609 1.00 85.62 81 GLN A C 1
ATOM 601 O O . GLN A 1 81 ? -5.589 7.684 8.871 1.00 85.62 81 GLN A O 1
ATOM 606 N N . ILE A 1 82 ? -7.770 7.484 9.400 1.00 87.62 82 ILE A N 1
ATOM 607 C CA . ILE A 1 82 ? -8.152 6.629 8.261 1.00 87.62 82 ILE A CA 1
ATOM 608 C C .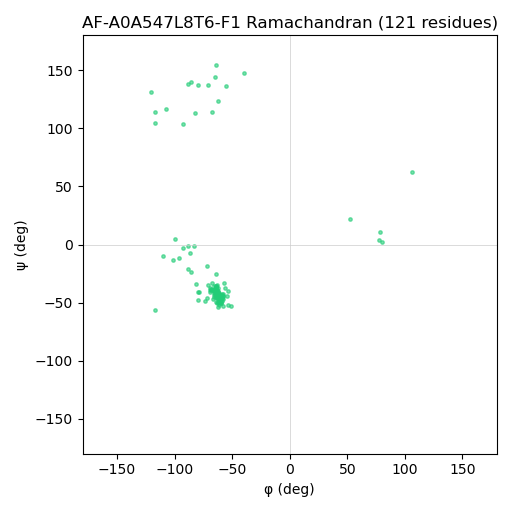 ILE A 1 82 ? -7.987 7.376 6.930 1.00 87.62 82 ILE A C 1
ATOM 610 O O . ILE A 1 82 ? -7.484 6.807 5.964 1.00 87.62 82 ILE A O 1
ATOM 614 N N . LEU A 1 83 ? -8.361 8.656 6.873 1.00 88.94 83 LEU A N 1
ATOM 615 C CA . LEU A 1 83 ? -8.215 9.469 5.665 1.00 88.94 83 LEU A CA 1
ATOM 616 C C . LEU A 1 83 ? -6.740 9.656 5.285 1.00 88.94 83 LEU A C 1
ATOM 618 O O . LEU A 1 83 ? -6.362 9.410 4.141 1.00 88.94 83 LEU A O 1
ATOM 622 N N . MET A 1 84 ? -5.905 10.055 6.249 1.00 88.44 84 MET A N 1
ATOM 623 C CA . MET A 1 84 ? -4.461 10.212 6.045 1.00 88.44 84 MET A CA 1
ATOM 624 C C . MET A 1 84 ? -3.818 8.894 5.621 1.00 88.44 84 MET A C 1
ATOM 626 O O . MET A 1 84 ? -3.043 8.848 4.671 1.00 88.44 84 MET A O 1
ATOM 630 N N . ALA A 1 85 ? -4.203 7.812 6.289 1.00 86.81 85 ALA A N 1
ATOM 631 C CA . ALA A 1 85 ? -3.820 6.453 5.956 1.00 86.81 85 ALA A CA 1
ATOM 632 C C . ALA A 1 85 ? -4.127 6.086 4.495 1.00 86.81 85 ALA A C 1
ATOM 634 O O . ALA A 1 85 ? -3.249 5.628 3.760 1.00 86.81 85 ALA A O 1
ATOM 635 N N . ALA A 1 86 ? -5.369 6.309 4.061 1.00 86.62 86 ALA A N 1
ATOM 636 C CA . ALA A 1 86 ? -5.818 6.014 2.705 1.00 86.62 86 ALA A CA 1
ATOM 637 C C . ALA A 1 86 ? -5.064 6.846 1.655 1.00 86.62 86 ALA A C 1
ATOM 639 O O . ALA A 1 86 ? -4.620 6.304 0.642 1.00 86.62 86 ALA A O 1
ATOM 640 N N . MET A 1 87 ? -4.875 8.140 1.923 1.00 89.81 87 MET A N 1
ATOM 641 C CA . MET A 1 87 ? -4.146 9.063 1.048 1.00 89.81 87 MET A CA 1
ATOM 642 C C . MET A 1 87 ? -2.666 8.693 0.903 1.00 89.81 87 MET A C 1
ATOM 644 O O . MET A 1 87 ? -2.117 8.814 -0.186 1.00 89.81 87 MET A O 1
ATOM 648 N N . LEU A 1 88 ? -2.015 8.242 1.978 1.00 87.38 88 LEU A N 1
ATOM 649 C CA . LEU A 1 88 ? -0.575 7.963 1.979 1.00 87.38 88 LEU A CA 1
ATOM 650 C C . LEU A 1 88 ? -0.212 6.564 1.475 1.00 87.38 88 LEU A C 1
ATOM 652 O O . LEU A 1 88 ? 0.918 6.359 1.043 1.00 87.38 88 LEU A O 1
ATOM 656 N N . THR A 1 89 ? -1.134 5.602 1.545 1.00 86.88 89 THR A N 1
ATOM 657 C CA . THR A 1 89 ? -0.842 4.204 1.183 1.00 86.88 89 THR A CA 1
ATOM 658 C C . THR A 1 89 ? -1.666 3.734 -0.006 1.00 86.88 89 THR A C 1
ATOM 660 O O . THR A 1 89 ? -1.108 3.321 -1.015 1.00 86.88 89 THR A O 1
ATOM 663 N N . VAL A 1 90 ? -2.993 3.825 0.070 1.00 85.81 90 VAL A N 1
ATOM 664 C CA . VAL A 1 90 ? -3.888 3.241 -0.937 1.00 85.81 90 VAL A CA 1
ATOM 665 C C . VAL A 1 90 ? -3.876 4.038 -2.236 1.00 85.81 90 VAL A C 1
ATOM 667 O O . VAL A 1 90 ? -3.699 3.454 -3.304 1.00 85.81 90 VAL A O 1
ATOM 670 N N . ALA A 1 91 ? -4.019 5.362 -2.158 1.00 85.88 91 ALA A N 1
ATOM 671 C CA . ALA A 1 91 ? -4.037 6.222 -3.338 1.00 85.88 91 ALA A CA 1
ATOM 672 C C . ALA A 1 91 ? -2.763 6.095 -4.203 1.00 85.88 91 ALA A C 1
ATOM 674 O O . ALA A 1 91 ? -2.899 5.788 -5.388 1.00 85.88 91 ALA A O 1
ATOM 675 N N . PRO A 1 92 ? -1.535 6.249 -3.666 1.00 84.44 92 PRO A N 1
ATOM 676 C CA . PRO A 1 92 ? -0.325 6.122 -4.476 1.00 84.44 92 PRO A CA 1
ATOM 677 C C . PRO A 1 92 ? -0.141 4.713 -5.046 1.00 84.44 92 PRO A C 1
ATOM 679 O O . PRO A 1 92 ? 0.248 4.592 -6.205 1.00 84.44 92 PRO A O 1
ATOM 682 N N . THR A 1 93 ? -0.488 3.652 -4.306 1.00 86.81 93 THR A N 1
ATOM 683 C CA . THR A 1 93 ? -0.422 2.283 -4.843 1.00 86.81 93 THR A CA 1
ATOM 684 C C . THR A 1 93 ? -1.346 2.102 -6.045 1.00 86.81 93 THR A C 1
ATOM 686 O O . THR A 1 93 ? -0.9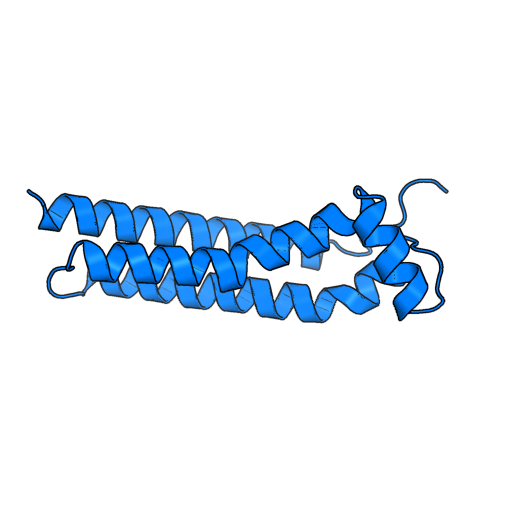30 1.544 -7.060 1.00 86.81 93 THR A O 1
ATOM 689 N N . LEU A 1 94 ? -2.585 2.600 -5.965 1.00 85.25 94 LEU A N 1
ATOM 690 C CA . LEU A 1 94 ? -3.539 2.524 -7.074 1.00 85.25 94 LEU A CA 1
ATOM 691 C C . LEU A 1 94 ? -3.100 3.369 -8.274 1.00 85.25 94 LEU A C 1
ATOM 693 O O . LEU A 1 94 ? -3.252 2.923 -9.408 1.00 85.25 94 LEU A O 1
ATOM 697 N N . ILE A 1 95 ? -2.541 4.559 -8.041 1.00 84.75 95 ILE A N 1
ATOM 698 C CA . ILE A 1 95 ? -2.042 5.433 -9.113 1.00 84.75 95 ILE A CA 1
ATOM 699 C C . ILE A 1 95 ? -0.894 4.756 -9.861 1.00 84.75 95 ILE A C 1
ATOM 701 O O . ILE A 1 95 ? -0.937 4.667 -11.085 1.00 84.75 95 ILE A O 1
ATOM 705 N N . VAL A 1 96 ? 0.108 4.244 -9.140 1.00 83.94 96 VAL A N 1
ATOM 706 C CA . VAL A 1 96 ? 1.277 3.600 -9.757 1.00 83.94 96 VAL A CA 1
ATOM 707 C C . VAL A 1 96 ? 0.858 2.348 -10.529 1.00 83.94 96 VAL A C 1
ATOM 709 O O . VAL A 1 96 ? 1.309 2.148 -11.651 1.00 83.94 96 VAL A O 1
ATOM 712 N N . ARG A 1 97 ? -0.054 1.535 -9.985 1.00 81.31 97 ARG A N 1
ATOM 713 C CA . ARG A 1 97 ? -0.529 0.311 -10.652 1.00 81.31 97 ARG A CA 1
ATOM 714 C C . ARG A 1 97 ? -1.387 0.565 -11.883 1.00 81.31 97 ARG A C 1
ATOM 716 O O . ARG A 1 97 ? -1.248 -0.148 -12.866 1.00 81.31 97 ARG A O 1
ATOM 723 N N . ASN A 1 98 ? -2.253 1.575 -11.841 1.00 83.12 98 ASN A N 1
ATOM 724 C CA . ASN A 1 98 ? -3.101 1.934 -12.980 1.00 83.12 98 ASN A CA 1
ATOM 725 C C . ASN A 1 98 ? -2.380 2.837 -13.992 1.00 83.12 98 ASN A C 1
ATOM 727 O O . ASN A 1 98 ? -2.967 3.204 -15.008 1.00 83.12 98 ASN A O 1
ATOM 731 N N . CYS A 1 99 ? -1.121 3.202 -13.731 1.00 82.19 99 CYS A N 1
ATOM 732 C CA . CYS A 1 99 ? -0.337 4.081 -14.590 1.00 82.19 99 CYS A CA 1
ATOM 733 C C . CYS A 1 99 ? -0.254 3.607 -16.052 1.00 82.19 99 CYS A C 1
ATOM 735 O O . CYS A 1 99 ? -0.490 4.438 -16.928 1.00 82.19 99 CYS A O 1
ATOM 737 N N . PRO A 1 100 ? -0.022 2.311 -16.356 1.00 79.25 100 PRO A N 1
ATOM 738 C CA . PRO A 1 100 ? 0.055 1.853 -17.746 1.00 79.25 100 PRO A CA 1
ATOM 739 C C . PRO A 1 100 ? -1.263 2.006 -18.518 1.00 79.25 100 PRO A C 1
ATOM 741 O O . PRO A 1 100 ? -1.269 2.200 -19.726 1.00 79.25 100 PRO A O 1
ATOM 744 N N . HIS A 1 101 ? -2.392 2.011 -17.806 1.00 79.56 101 HIS A N 1
ATOM 745 C CA . HIS A 1 101 ? -3.728 2.155 -18.388 1.00 79.56 101 HIS A CA 1
ATOM 746 C C . HIS A 1 101 ? -4.161 3.626 -18.532 1.00 79.56 101 HIS A C 1
ATOM 748 O O . HIS A 1 101 ? -5.261 3.907 -19.008 1.00 79.56 101 HIS A O 1
ATOM 754 N N . SER A 1 102 ? -3.328 4.578 -18.100 1.00 81.06 102 SER A N 1
ATOM 755 C CA . SER A 1 102 ? -3.619 6.010 -18.134 1.00 81.06 102 SER A CA 1
ATOM 756 C C . SER A 1 102 ? -2.637 6.736 -19.041 1.00 81.06 102 SER A C 1
ATOM 758 O O . SER A 1 102 ? -1.461 6.871 -18.709 1.00 81.06 102 SER A O 1
ATOM 760 N N . GLN A 1 103 ? -3.144 7.293 -20.143 1.00 80.56 103 GLN A N 1
ATOM 761 C CA . GLN A 1 103 ? -2.335 8.016 -21.129 1.00 80.56 103 GLN A CA 1
ATOM 762 C C . GLN A 1 103 ? -1.558 9.194 -20.518 1.00 80.56 103 GLN A C 1
ATOM 764 O O . GLN A 1 103 ? -0.440 9.479 -20.929 1.00 80.56 103 GLN A O 1
ATOM 769 N N . ALA A 1 104 ? -2.126 9.858 -19.506 1.00 81.62 104 ALA A N 1
ATOM 770 C CA . ALA A 1 104 ? -1.455 10.951 -18.806 1.00 81.62 104 ALA A CA 1
ATOM 771 C C . ALA A 1 104 ? -0.292 10.462 -17.925 1.00 81.62 104 ALA A C 1
ATOM 773 O O . ALA A 1 104 ? 0.715 11.155 -17.780 1.00 81.62 104 ALA A O 1
ATOM 774 N N . CYS A 1 105 ? -0.427 9.277 -17.322 1.00 82.00 105 CYS A N 1
ATOM 775 C CA . CYS A 1 105 ? 0.612 8.710 -16.469 1.00 82.00 105 CYS A CA 1
ATOM 776 C C . CYS A 1 105 ? 1.738 8.092 -17.301 1.00 82.00 105 CYS A C 1
ATOM 778 O O . CYS A 1 105 ? 2.908 8.323 -16.997 1.00 82.00 105 CYS A O 1
ATOM 780 N N . SER A 1 106 ? 1.399 7.394 -18.388 1.00 81.50 106 SER A N 1
ATOM 781 C CA . SER A 1 106 ? 2.388 6.865 -19.326 1.00 81.50 106 SER A CA 1
ATOM 782 C C . SER A 1 106 ? 3.202 7.969 -19.989 1.00 81.50 106 SER A C 1
ATOM 784 O O . SER A 1 106 ? 4.427 7.921 -19.925 1.00 81.50 106 SER A O 1
ATOM 786 N N . SER A 1 107 ? 2.568 9.036 -20.486 1.00 81.25 107 SER A N 1
ATOM 787 C CA . SER A 1 107 ? 3.302 10.158 -21.084 1.00 81.25 107 SER A CA 1
ATOM 788 C C . SER A 1 107 ? 4.226 10.863 -20.087 1.00 81.25 107 SER A C 1
ATOM 790 O O . SER A 1 107 ? 5.323 11.288 -20.442 1.00 81.25 107 SER A O 1
ATOM 792 N N . ALA A 1 108 ? 3.795 10.999 -18.827 1.00 83.06 108 ALA A N 1
ATOM 793 C CA . ALA A 1 108 ? 4.619 11.597 -17.780 1.00 83.06 108 ALA A CA 1
ATOM 794 C C . ALA A 1 108 ? 5.808 10.697 -17.414 1.00 83.06 108 ALA A C 1
ATOM 796 O O . ALA A 1 108 ? 6.919 11.195 -17.237 1.00 83.06 108 ALA A O 1
ATOM 797 N N . TYR A 1 109 ? 5.591 9.383 -17.329 1.00 79.44 109 TYR A N 1
ATOM 798 C CA . TYR A 1 109 ? 6.656 8.412 -17.100 1.00 79.44 109 TYR A CA 1
ATOM 799 C C . TYR A 1 109 ? 7.701 8.463 -18.216 1.00 79.44 109 TYR A C 1
ATOM 801 O O . TYR A 1 109 ? 8.887 8.607 -17.920 1.00 79.44 109 TYR A O 1
ATOM 809 N N . GLU A 1 110 ? 7.277 8.419 -19.478 1.00 84.31 110 GLU A N 1
ATOM 810 C CA . GLU A 1 110 ? 8.175 8.471 -20.637 1.00 84.31 110 GLU A CA 1
ATOM 811 C C . GLU A 1 110 ? 8.970 9.779 -20.679 1.00 84.31 110 GLU A C 1
ATOM 813 O O . GLU A 1 110 ? 10.183 9.760 -20.890 1.00 84.31 110 GLU A O 1
ATOM 818 N N . ALA A 1 111 ? 8.324 10.912 -20.384 1.00 84.94 111 ALA A N 1
ATOM 819 C CA . ALA A 1 111 ? 8.990 12.210 -20.309 1.00 84.94 111 ALA A CA 1
ATOM 820 C C . ALA A 1 111 ? 10.037 12.288 -19.180 1.00 84.94 111 ALA A C 1
ATOM 822 O O . ALA A 1 111 ? 11.073 12.932 -19.342 1.00 84.94 111 ALA A O 1
ATOM 823 N N . LEU A 1 112 ? 9.780 11.646 -18.035 1.00 82.44 112 LEU A N 1
ATOM 824 C CA . LEU A 1 112 ? 10.682 11.659 -16.876 1.00 82.44 112 LEU A CA 1
ATOM 825 C C . LEU A 1 112 ? 11.830 10.655 -17.000 1.00 82.44 112 LEU A C 1
ATOM 827 O O . LEU A 1 112 ? 12.928 10.910 -16.505 1.00 82.44 112 LEU A O 1
ATOM 831 N N . THR A 1 113 ? 11.580 9.510 -17.627 1.00 79.38 113 THR A N 1
ATOM 832 C CA . THR A 1 113 ? 12.536 8.396 -17.695 1.00 79.38 113 THR A CA 1
ATOM 833 C C . THR A 1 113 ? 13.268 8.309 -19.032 1.00 79.38 113 THR A C 1
ATOM 835 O O . THR A 1 113 ? 14.278 7.614 -19.113 1.00 79.38 113 THR A O 1
ATOM 838 N N . ASN A 1 114 ? 12.813 9.034 -20.065 1.00 80.06 114 ASN A N 1
ATOM 839 C CA . ASN A 1 114 ? 13.261 8.899 -21.459 1.00 80.06 114 ASN A CA 1
ATOM 840 C C . ASN A 1 114 ? 13.194 7.453 -21.987 1.00 80.06 114 ASN A C 1
ATOM 842 O O . ASN A 1 114 ? 13.881 7.099 -22.945 1.00 80.06 114 ASN A O 1
ATOM 846 N N . THR A 1 115 ? 12.368 6.610 -21.369 1.00 76.00 115 THR A N 1
ATOM 847 C CA . THR A 1 115 ? 12.137 5.227 -21.782 1.00 76.00 115 THR A CA 1
ATOM 848 C C . THR A 1 115 ? 10.667 5.048 -22.097 1.00 76.00 115 THR A C 1
ATOM 850 O O . THR A 1 115 ? 9.832 5.441 -21.286 1.00 76.00 115 THR A O 1
ATOM 853 N N . MET A 1 116 ? 10.368 4.456 -23.257 1.00 79.69 116 MET A N 1
ATOM 854 C CA . MET A 1 116 ? 9.005 4.073 -23.626 1.00 79.69 116 MET A CA 1
ATOM 855 C C . MET A 1 116 ? 8.424 3.164 -22.540 1.00 79.69 116 MET A C 1
ATOM 857 O O . MET A 1 116 ? 9.132 2.290 -22.026 1.00 79.69 116 MET A O 1
ATOM 861 N N . MET A 1 117 ? 7.168 3.397 -22.158 1.00 77.81 117 MET A N 1
ATOM 862 C CA . MET A 1 117 ? 6.518 2.567 -21.152 1.00 77.81 117 MET A CA 1
ATOM 863 C C . MET A 1 117 ? 6.307 1.167 -21.734 1.00 77.81 117 MET A C 1
ATOM 865 O O . MET A 1 117 ? 5.524 0.989 -22.660 1.00 77.81 117 MET A O 1
ATOM 869 N N . ASP A 1 118 ? 6.997 0.188 -21.161 1.00 77.31 118 ASP A N 1
ATOM 870 C CA . ASP A 1 118 ? 6.782 -1.230 -21.425 1.00 77.31 118 ASP A CA 1
ATOM 871 C C . ASP A 1 118 ? 6.320 -1.892 -20.124 1.00 77.31 118 ASP A C 1
ATOM 873 O O . ASP A 1 118 ? 7.091 -2.063 -19.169 1.00 77.31 118 ASP A O 1
ATOM 877 N N . ASP A 1 119 ? 5.025 -2.185 -20.066 1.00 69.50 119 ASP A N 1
ATOM 878 C CA . ASP A 1 119 ? 4.369 -2.916 -18.987 1.00 69.50 119 ASP A CA 1
ATOM 879 C C . ASP A 1 119 ? 4.143 -4.397 -19.344 1.00 69.50 119 ASP A C 1
ATOM 881 O O . ASP A 1 119 ? 3.575 -5.133 -18.534 1.00 69.50 119 ASP A O 1
ATOM 885 N N . GLY A 1 120 ? 4.631 -4.850 -20.507 1.00 64.38 120 GLY A N 1
ATOM 886 C CA . GLY A 1 120 ? 4.464 -6.211 -21.012 1.00 64.38 120 GLY A CA 1
ATOM 887 C C . GLY A 1 120 ? 3.084 -6.497 -21.613 1.00 64.38 120 GLY A C 1
ATOM 888 O O . GLY A 1 120 ? 2.820 -7.639 -22.000 1.00 64.38 120 GLY A O 1
ATOM 889 N N . ILE A 1 121 ? 2.194 -5.500 -21.706 1.00 56.66 121 ILE A N 1
ATOM 890 C CA . ILE A 1 121 ? 0.889 -5.642 -22.357 1.00 56.66 121 ILE A CA 1
ATOM 891 C C . ILE A 1 121 ? 1.018 -5.219 -23.825 1.00 56.66 121 ILE A C 1
ATOM 893 O O . ILE A 1 121 ? 1.022 -4.039 -24.153 1.00 56.66 121 ILE A O 1
ATOM 897 N N . GLY A 1 122 ? 1.059 -6.209 -24.722 1.00 50.38 122 GLY A N 1
ATOM 898 C CA . GLY A 1 122 ? 1.018 -5.988 -26.175 1.00 50.38 122 GLY A CA 1
ATOM 899 C C . GLY A 1 122 ? 2.353 -6.205 -26.883 1.00 50.38 122 GLY A C 1
ATOM 900 O O . GLY A 1 122 ? 2.880 -5.275 -27.485 1.00 50.38 122 GLY A O 1
ATOM 901 N N . GLY A 1 123 ? 2.869 -7.439 -26.815 1.00 40.62 123 GLY A N 1
ATOM 902 C CA . GLY A 1 123 ? 3.971 -7.883 -27.677 1.00 40.62 123 GLY A CA 1
ATOM 903 C C . GLY A 1 123 ? 3.688 -7.722 -29.169 1.00 40.62 123 GLY A C 1
ATOM 904 O O . GLY A 1 123 ? 2.495 -7.696 -29.556 1.00 40.62 123 GLY A O 1
#

Nearest PDB structures (foldseek):
  4b2q-assembly1_J  TM=4.492E-01  e=2.678E+00  Saccharomyces cerevisiae

Foldseek 3Di:
DVQLVLLVVLLVLLVVLQVVLVVLVVVLVCACPPPNDHDPLNVVCSVVSNVLSVLSNVSSVVSNCCSVPNDTDDPVVSVVSSVVSCVRRVVVNVCSVCLVVDPVSQVVCCVVVVDRDDPPPDD

Secondary structure (DSSP, 8-state):
-HHHHHHHHHHHHHHHHHHHHHHHHHHHHTTTTTT----HHHHHHHHHHHHHHHHHHHHHHHHHHHHHH-S---HHHHHHHHHHHIIIIIHHHHHHHHGGG-HHHHHHHHHHHSS----S---

Radius of gyration: 17.81 Å; Cα contacts (8 Å, |Δi|>4): 103; chains: 1; bounding box: 36×31×53 Å

Sequence (123 aa):
MQSIVLRVAALAWAGLSLLLAVLWFVELGMVGFPDGHVTPFARTTGPLLHVLASACLIQGLYFLCRGLFGKGFGLLGLGLQILMAAMLTVAPTLIVRNCPHSQACSSAYEALTNTMMDDGIGG

pLDDT: mean 83.97, std 8.62, range [40.62, 95.56]

Solvent-accessible surface area (backbone atoms only — not comparable to full-atom values): 6735 Å² total; per-residue (Å²): 110,72,55,57,55,50,30,51,52,33,37,51,51,12,53,51,29,39,51,50,19,51,55,48,48,51,54,63,69,46,63,28,65,92,85,64,64,67,38,70,48,53,65,67,46,42,66,58,50,52,52,35,29,49,51,27,33,55,50,10,51,48,32,37,52,44,40,76,71,47,77,79,69,52,71,68,60,52,52,51,51,51,50,52,49,39,60,72,24,53,48,54,48,52,51,62,70,48,21,85,83,30,73,72,45,36,54,50,48,24,71,74,65,76,43,81,82,43,81,77,82,78,130

Mean predicted aligned error: 6.94 Å